Protein AF-A0A605RV58-F1 (afdb_monomer_lite)

Sequence (131 aa):
SVTDGVQVQVSRIPDGVAEYSVWGLKLPSLRQRLFRCVAVRENDDGTYAITAVQHVPEKESIVDNGASFDPQPGTIHGTVPPAIQHLTTEILAEEGQYQVLARWDTPRVVKGASFSLRLNVAAEDGSDRLV

Secondary structure (DSSP, 8-state):
-EETTTEE--SSPPTT--TT-------TT-----EEEEEEEE-TTS-EEEEEEEP-HHHHHHHHT----------TT--PPPPPEEEEEEEEEETTEEEEEEEEE-TTSSS-EEEEEEE-----SS-----

Radius of gyration: 36.52 Å; chains: 1; bounding box: 65×53×90 Å

InterPro domains:
  IPR053171 Viral Tip Attachment Protein [PTHR36251] (2-131)
  IPR055383 Tip attachment protein J, Fn3-1 domain [PF24421] (73-131)

pLDDT: mean 70.98, std 12.34, range [39.19, 94.81]

Organism: Salmonella enterica (NCBI:txid28901)

Structure (mmCIF, N/CA/C/O backbone):
data_AF-A0A605RV58-F1
#
_entry.id   AF-A0A605RV58-F1
#
loop_
_atom_site.group_PDB
_atom_site.id
_atom_site.type_symbol
_atom_site.label_atom_id
_atom_site.label_alt_id
_atom_site.label_comp_id
_atom_site.label_asym_id
_atom_site.label_entity_id
_atom_site.label_seq_id
_atom_site.pdbx_PDB_ins_code
_atom_site.Cartn_x
_atom_site.Cartn_y
_atom_site.Cartn_z
_atom_site.occupancy
_atom_site.B_iso_or_equiv
_atom_site.auth_seq_id
_atom_site.auth_comp_id
_atom_site.auth_asym_id
_atom_site.auth_atom_id
_atom_site.pdbx_PDB_model_num
ATOM 1 N N . SER A 1 1 ? -15.377 -14.069 34.214 1.00 63.16 1 SER A N 1
ATOM 2 C CA . SER A 1 1 ? -15.415 -14.934 33.016 1.00 63.16 1 SER A CA 1
ATOM 3 C C . SER A 1 1 ? -15.775 -14.091 31.805 1.00 63.16 1 SER A C 1
ATOM 5 O O . SER A 1 1 ? -16.380 -13.039 31.970 1.00 63.16 1 SER A O 1
ATOM 7 N N . VAL A 1 2 ? -15.364 -14.511 30.607 1.00 58.62 2 VAL A N 1
ATOM 8 C CA . VAL A 1 2 ? -15.819 -13.897 29.351 1.00 58.62 2 VAL A CA 1
ATOM 9 C C . VAL A 1 2 ? -16.962 -14.754 28.826 1.00 58.62 2 VAL A C 1
ATOM 11 O O . VAL A 1 2 ? -16.764 -15.950 28.624 1.00 58.62 2 VAL A O 1
ATOM 14 N N . THR A 1 3 ? -18.132 -14.155 28.638 1.00 56.44 3 THR A N 1
ATOM 15 C CA . THR A 1 3 ? -19.298 -14.807 28.038 1.00 56.44 3 THR A CA 1
ATOM 16 C C . THR A 1 3 ? -19.396 -14.311 26.597 1.00 56.44 3 THR A C 1
ATOM 18 O O . THR A 1 3 ? -19.391 -13.104 26.347 1.00 56.44 3 THR A O 1
ATOM 21 N N . ASP A 1 4 ? -19.364 -15.243 25.646 1.00 62.44 4 ASP A N 1
ATOM 22 C CA . ASP A 1 4 ? -19.568 -15.018 24.205 1.00 62.44 4 ASP A CA 1
ATOM 23 C C . ASP A 1 4 ? -18.631 -14.004 23.521 1.00 62.44 4 ASP A C 1
ATOM 25 O O . ASP A 1 4 ? -18.916 -13.499 22.440 1.00 62.44 4 ASP A O 1
ATOM 29 N N . GLY A 1 5 ? -17.480 -13.702 24.131 1.00 61.94 5 GLY A N 1
ATOM 30 C CA . GLY A 1 5 ? -16.461 -12.808 23.562 1.00 61.94 5 GLY A CA 1
ATOM 31 C C . GLY A 1 5 ? -16.818 -11.316 23.575 1.00 61.94 5 GLY A C 1
ATOM 32 O O . GLY A 1 5 ? -15.980 -10.503 23.195 1.00 61.94 5 GLY A O 1
ATOM 33 N N . VAL A 1 6 ? -18.019 -10.956 24.038 1.00 61.34 6 VAL A N 1
ATOM 34 C CA . VAL A 1 6 ? -18.539 -9.576 24.041 1.00 61.34 6 VAL A CA 1
ATOM 35 C C . VAL A 1 6 ? -18.751 -9.052 25.462 1.00 61.34 6 VAL A C 1
ATOM 37 O O . VAL A 1 6 ? -18.616 -7.854 25.701 1.00 61.34 6 VAL A O 1
ATOM 40 N N . GLN A 1 7 ? -19.017 -9.932 26.432 1.00 66.00 7 GLN A N 1
ATOM 41 C CA . GLN A 1 7 ? -19.330 -9.531 27.800 1.00 66.00 7 GLN A CA 1
ATOM 42 C C . GLN A 1 7 ? -18.324 -10.112 28.796 1.00 66.00 7 GLN A C 1
ATOM 44 O O . GLN A 1 7 ? -17.991 -11.298 28.760 1.00 66.00 7 GLN A O 1
ATOM 49 N N . VAL A 1 8 ? -17.833 -9.272 29.710 1.00 71.50 8 VAL A N 1
ATOM 50 C CA . VAL A 1 8 ? -16.903 -9.684 30.767 1.00 71.50 8 VAL A CA 1
ATOM 51 C C . VAL A 1 8 ? -17.601 -9.573 32.112 1.00 71.50 8 VAL A C 1
ATOM 53 O O . VAL A 1 8 ? -17.939 -8.483 32.563 1.00 71.50 8 VAL A O 1
ATOM 56 N N . GLN A 1 9 ? -17.790 -10.712 32.770 1.00 74.50 9 GLN A N 1
ATOM 57 C CA . GLN A 1 9 ? -18.314 -10.773 34.125 1.00 74.50 9 GLN A CA 1
ATOM 58 C C . GLN A 1 9 ? -17.155 -10.791 35.121 1.00 74.50 9 GLN A C 1
ATOM 60 O O . GLN A 1 9 ? -16.328 -11.711 35.129 1.00 74.50 9 GLN A O 1
ATOM 65 N N . VAL A 1 10 ? -17.093 -9.772 35.971 1.00 73.81 10 VAL A N 1
ATOM 66 C CA . VAL A 1 10 ? -16.104 -9.675 37.046 1.00 73.81 10 VAL A CA 1
ATOM 67 C C . VAL A 1 10 ? -16.676 -10.367 38.285 1.00 73.81 10 VAL A C 1
ATOM 69 O O . VAL A 1 10 ? -17.762 -10.021 38.737 1.00 73.81 10 VAL A O 1
ATOM 72 N N . SER A 1 11 ? -15.975 -11.367 38.824 1.00 78.75 11 SER A N 1
ATOM 73 C CA . SER A 1 11 ? -16.436 -12.115 40.007 1.00 78.75 11 SER A CA 1
ATOM 74 C C . SER A 1 11 ? -16.294 -11.325 41.311 1.00 78.75 11 SER A C 1
ATOM 76 O O . SER A 1 11 ? -17.041 -11.560 42.255 1.00 78.75 11 SER A O 1
ATOM 78 N N . ARG A 1 12 ? -15.335 -10.396 41.371 1.00 81.44 12 ARG A N 1
ATOM 79 C CA . ARG A 1 12 ? -15.113 -9.470 42.485 1.00 81.44 12 ARG A CA 1
ATOM 80 C C . ARG A 1 12 ? -14.400 -8.221 41.974 1.00 81.44 12 ARG A C 1
ATOM 82 O O . ARG A 1 12 ? -13.452 -8.343 41.202 1.00 81.44 12 ARG A O 1
ATOM 89 N N . ILE A 1 13 ? -14.832 -7.044 42.425 1.00 78.81 13 ILE A N 1
ATOM 90 C CA . ILE A 1 13 ? -14.163 -5.774 42.114 1.00 78.81 13 ILE A CA 1
ATOM 91 C C . ILE A 1 13 ? -12.740 -5.807 42.708 1.00 78.81 13 ILE A C 1
ATOM 93 O O . ILE A 1 13 ? -12.611 -6.079 43.905 1.00 78.81 13 ILE A O 1
ATOM 97 N N . PRO A 1 14 ? -11.684 -5.584 41.904 1.00 78.25 14 PRO A N 1
ATOM 98 C CA . PRO A 1 14 ? -10.314 -5.526 42.402 1.00 78.25 14 PRO A CA 1
ATOM 99 C C . PRO A 1 14 ? -10.112 -4.375 43.389 1.00 78.25 14 PRO A C 1
ATOM 101 O O . PRO A 1 14 ? -10.671 -3.289 43.217 1.00 78.25 14 PRO A O 1
ATOM 104 N N . ASP A 1 15 ? -9.273 -4.601 44.395 1.00 81.69 15 ASP A N 1
ATOM 105 C CA . ASP A 1 15 ? -8.929 -3.566 45.365 1.00 81.69 15 ASP A CA 1
ATOM 106 C C . ASP A 1 15 ? -8.221 -2.396 44.643 1.00 81.69 15 ASP A C 1
ATOM 108 O O . ASP A 1 15 ? -7.324 -2.608 43.824 1.00 81.69 15 ASP A O 1
ATOM 112 N N . GLY A 1 16 ? -8.642 -1.156 44.918 1.00 81.19 16 GLY A N 1
ATOM 113 C CA . GLY A 1 16 ? -8.088 0.058 44.296 1.00 81.19 16 GLY A CA 1
ATOM 114 C C . GLY A 1 16 ? -8.838 0.585 43.064 1.00 81.19 16 GLY A C 1
ATOM 115 O O . GLY A 1 16 ? -8.466 1.635 42.544 1.00 81.19 16 GLY A O 1
ATOM 116 N N . VAL A 1 17 ? -9.907 -0.083 42.613 1.00 82.75 17 VAL A N 1
ATOM 117 C CA . VAL A 1 17 ? -10.826 0.468 41.600 1.00 82.75 17 VAL A CA 1
ATOM 118 C C . VAL A 1 17 ? -11.789 1.450 42.271 1.00 82.75 17 VAL A C 1
ATOM 120 O O . VAL A 1 17 ? -12.536 1.074 43.171 1.00 82.75 17 VAL A O 1
ATOM 123 N N . ALA A 1 18 ? -11.776 2.705 41.826 1.00 82.06 18 ALA A N 1
ATOM 124 C CA . ALA A 1 18 ? -12.673 3.758 42.303 1.00 82.06 18 ALA A CA 1
ATOM 125 C C . ALA A 1 18 ? -13.774 4.065 41.276 1.00 82.06 18 ALA A C 1
ATOM 127 O O . ALA A 1 18 ? -13.639 3.756 40.088 1.00 82.06 18 ALA A O 1
ATOM 128 N N . GLU A 1 19 ? -14.862 4.694 41.716 1.00 80.44 19 GLU A N 1
ATOM 129 C CA . GLU A 1 19 ? -15.901 5.187 40.806 1.00 80.44 19 GLU A CA 1
ATOM 130 C C . GLU A 1 19 ? -15.281 6.167 39.792 1.00 80.44 19 GLU A C 1
ATOM 132 O O . GLU A 1 19 ? -14.429 6.980 40.152 1.00 80.44 19 GLU A O 1
ATOM 137 N N . TYR A 1 20 ? -15.650 6.044 38.513 1.00 82.00 20 TYR A N 1
ATOM 138 C CA . TYR A 1 20 ? -15.072 6.796 37.381 1.00 82.00 20 TYR A CA 1
ATOM 139 C C . TYR A 1 20 ? -13.571 6.580 37.115 1.00 82.00 20 TYR A C 1
ATOM 141 O O . TYR A 1 20 ? -12.986 7.273 36.282 1.00 82.00 20 TYR A O 1
ATOM 149 N N . SER A 1 21 ? -12.930 5.614 37.778 1.00 80.31 21 SER A N 1
ATOM 150 C CA . SER A 1 21 ? -11.539 5.265 37.475 1.00 80.31 21 SER A CA 1
ATOM 151 C C . SER A 1 21 ? -11.415 4.571 36.116 1.00 80.31 21 SER A C 1
ATOM 153 O O . SER A 1 21 ? -12.269 3.779 35.711 1.00 80.31 21 SER A O 1
ATOM 155 N N . VAL A 1 22 ? -10.324 4.862 35.406 1.00 81.06 22 VAL A N 1
ATOM 156 C CA . VAL A 1 22 ? -9.982 4.180 34.154 1.00 81.06 22 VAL A CA 1
ATOM 157 C C . VAL A 1 22 ? -9.278 2.871 34.490 1.00 81.06 22 VAL A C 1
ATOM 159 O O . VAL A 1 22 ? -8.280 2.858 35.208 1.00 81.06 22 VAL A O 1
ATOM 162 N N . TRP A 1 23 ? -9.770 1.770 33.936 1.00 78.81 23 TRP A N 1
ATOM 163 C CA . TRP A 1 23 ? -9.188 0.442 34.101 1.00 78.81 23 TRP A CA 1
ATOM 164 C C . TRP A 1 23 ? -9.018 -0.247 32.745 1.00 78.81 23 TRP A C 1
ATOM 166 O O . TRP A 1 23 ? -9.656 0.113 31.757 1.00 78.81 23 TRP A O 1
ATOM 176 N N . GLY A 1 24 ? -8.125 -1.238 32.691 1.00 76.62 24 GLY A N 1
ATOM 177 C CA . GLY A 1 24 ? -7.835 -2.008 31.483 1.00 76.62 24 GLY A CA 1
ATOM 178 C C . GLY A 1 24 ? -7.840 -3.507 31.760 1.00 76.62 24 GLY A C 1
ATOM 179 O O . GLY A 1 24 ? -7.307 -3.964 32.769 1.00 76.62 24 GLY A O 1
ATOM 180 N N . LEU A 1 25 ? -8.430 -4.282 30.851 1.00 74.00 25 LEU A N 1
ATOM 181 C CA . LEU A 1 25 ? -8.461 -5.741 30.920 1.00 74.00 25 LEU A CA 1
ATOM 182 C C . LEU A 1 25 ? -7.461 -6.329 29.919 1.00 74.00 25 LEU A C 1
ATOM 184 O O . LEU A 1 25 ? -7.550 -6.072 28.720 1.00 74.00 25 LEU A O 1
ATOM 188 N N . LYS A 1 26 ? -6.530 -7.161 30.396 1.00 70.19 26 LYS A N 1
ATOM 189 C CA . LYS A 1 26 ? -5.590 -7.896 29.542 1.00 70.19 26 LYS A CA 1
ATOM 190 C C . LYS A 1 26 ? -5.944 -9.378 29.547 1.00 70.19 26 LYS A C 1
ATOM 192 O O . LYS A 1 26 ? -5.749 -10.059 30.549 1.00 70.19 26 LYS A O 1
ATOM 197 N N . LEU A 1 27 ? -6.441 -9.884 28.422 1.00 74.44 27 LEU A N 1
ATOM 198 C CA . LEU A 1 27 ? -6.629 -11.322 28.230 1.00 74.44 27 LEU A CA 1
ATOM 199 C C . LEU A 1 27 ? -5.339 -11.930 27.652 1.00 74.44 27 LEU A C 1
ATOM 201 O O . LEU A 1 27 ? -4.751 -11.325 26.755 1.00 74.44 27 LEU A O 1
ATOM 205 N N . PRO A 1 28 ? -4.900 -13.124 28.096 1.00 69.25 28 PRO A N 1
ATOM 206 C CA . PRO A 1 28 ? -3.733 -13.801 27.518 1.00 69.25 28 PRO A CA 1
ATOM 207 C C . PRO A 1 28 ? -3.871 -14.073 26.012 1.00 69.25 28 PRO A C 1
ATOM 209 O O . PRO A 1 28 ? -2.880 -14.119 25.290 1.00 69.25 28 PRO A O 1
ATOM 212 N N . SER A 1 29 ? -5.106 -14.229 25.530 1.00 72.12 29 SER A N 1
ATOM 213 C CA . SER A 1 29 ? -5.440 -14.404 24.114 1.00 72.12 29 SER A CA 1
ATOM 214 C C . SER A 1 29 ? -5.483 -13.094 23.318 1.00 72.12 29 SER A C 1
ATOM 216 O O . SER A 1 29 ? -5.550 -13.134 22.088 1.00 72.12 29 SER A O 1
ATOM 218 N N . LEU A 1 30 ? -5.443 -11.934 23.985 1.00 71.12 30 LEU A N 1
ATOM 219 C CA . LEU A 1 30 ? -5.519 -10.634 23.330 1.00 71.12 30 LEU A CA 1
ATOM 220 C C . LEU A 1 30 ? -4.182 -10.335 22.647 1.00 71.12 30 LEU A C 1
ATOM 222 O O . LEU A 1 30 ? -3.202 -9.947 23.283 1.00 71.12 30 LEU A O 1
ATOM 226 N N . ARG A 1 31 ? -4.128 -10.520 21.328 1.00 69.25 31 ARG A N 1
ATOM 227 C CA . ARG A 1 31 ? -2.971 -10.101 20.535 1.00 69.25 31 ARG A CA 1
ATOM 228 C C . ARG A 1 31 ? -3.082 -8.613 20.238 1.00 69.25 31 ARG A C 1
ATOM 230 O O . ARG A 1 31 ? -4.020 -8.190 19.566 1.00 69.25 31 ARG A O 1
ATOM 237 N N . GLN A 1 32 ? -2.104 -7.838 20.696 1.00 68.00 32 GLN A N 1
ATOM 238 C CA . GLN A 1 32 ? -1.971 -6.444 20.294 1.00 68.00 32 GLN A CA 1
ATOM 239 C C . GLN A 1 32 ? -1.710 -6.394 18.784 1.00 68.00 32 GLN A C 1
ATOM 241 O O . GLN A 1 32 ? -0.791 -7.034 18.275 1.00 68.00 32 GLN A O 1
ATOM 246 N N . ARG A 1 33 ? -2.561 -5.670 18.061 1.00 72.12 33 ARG A N 1
ATOM 247 C CA . ARG A 1 33 ? -2.441 -5.429 16.623 1.00 72.12 33 ARG A CA 1
ATOM 248 C C . ARG A 1 33 ? -2.596 -3.935 16.386 1.00 72.12 33 ARG A C 1
ATOM 250 O O . ARG A 1 33 ? -3.359 -3.274 17.086 1.00 72.12 33 ARG A O 1
ATOM 257 N N . LEU A 1 34 ? -1.852 -3.411 15.421 1.00 81.81 34 LEU A N 1
ATOM 258 C CA . LEU A 1 34 ? -1.973 -2.019 15.007 1.00 81.81 34 LEU A CA 1
ATOM 259 C C . LEU A 1 34 ? -3.153 -1.897 14.040 1.00 81.81 34 LEU A C 1
ATOM 261 O O . LEU A 1 34 ? -3.295 -2.694 13.112 1.00 81.81 34 LEU A O 1
ATOM 265 N N . PHE A 1 35 ? -3.999 -0.901 14.264 1.00 84.81 35 PHE A N 1
ATOM 266 C CA . PHE A 1 35 ? -5.128 -0.580 13.401 1.00 84.81 35 PHE A CA 1
ATOM 267 C C . PHE A 1 35 ? -5.087 0.906 13.064 1.00 84.81 35 PHE A C 1
ATOM 269 O O . PHE A 1 35 ? -4.775 1.732 13.921 1.00 84.81 35 PHE A O 1
ATOM 276 N N . ARG A 1 36 ? -5.436 1.250 11.825 1.00 87.00 36 ARG A N 1
ATOM 277 C CA . ARG A 1 36 ? -5.705 2.632 11.429 1.00 87.00 36 ARG A CA 1
ATOM 278 C C . ARG A 1 36 ? -7.206 2.867 11.517 1.00 87.00 36 ARG A C 1
ATOM 280 O O . ARG A 1 36 ? -7.965 2.244 10.776 1.00 87.00 36 ARG A O 1
ATOM 287 N N . CYS A 1 37 ? -7.626 3.746 12.422 1.00 89.19 37 CYS A N 1
ATOM 288 C CA . CYS A 1 37 ? -9.022 4.166 12.514 1.00 89.19 37 CYS A CA 1
ATOM 289 C C . CYS A 1 37 ? -9.428 4.900 11.227 1.00 89.19 37 CYS A C 1
ATOM 291 O O . CYS A 1 37 ? -8.684 5.757 10.747 1.00 89.19 37 CYS A O 1
ATOM 293 N N . VAL A 1 38 ? -10.582 4.538 10.666 1.00 93.00 38 VAL A N 1
ATOM 294 C CA . VAL A 1 38 ? -11.140 5.162 9.455 1.00 93.00 38 VAL A CA 1
ATOM 295 C C . VAL A 1 38 ? -12.450 5.877 9.764 1.00 93.00 38 VAL A C 1
ATOM 297 O O . VAL A 1 38 ? -12.731 6.908 9.161 1.00 93.00 38 VAL A O 1
ATOM 300 N N . ALA A 1 39 ? -13.233 5.372 10.719 1.00 91.25 39 ALA A N 1
ATOM 301 C CA . ALA A 1 39 ? -14.457 6.026 11.159 1.00 91.25 39 ALA A CA 1
ATOM 302 C C . ALA A 1 39 ? -14.772 5.707 12.622 1.00 91.25 39 ALA A C 1
ATOM 304 O O . ALA A 1 39 ? -14.517 4.598 13.100 1.00 91.25 39 ALA A O 1
ATOM 305 N N . VAL A 1 40 ? -15.386 6.675 13.297 1.00 92.44 40 VAL A N 1
ATOM 306 C CA . VAL A 1 40 ? -15.979 6.518 14.626 1.00 92.44 40 VAL A CA 1
ATOM 307 C C . VAL A 1 40 ? -17.448 6.901 14.514 1.00 92.44 40 VAL A C 1
ATOM 309 O O . VAL A 1 40 ? -17.768 7.951 13.958 1.00 92.44 40 VAL A O 1
ATOM 312 N N . ARG A 1 41 ? -18.335 6.041 15.011 1.00 94.81 41 ARG A N 1
ATOM 313 C CA . ARG A 1 41 ? -19.777 6.278 15.070 1.00 94.81 41 ARG A CA 1
ATOM 314 C C . ARG A 1 41 ? -20.238 6.181 16.514 1.00 94.81 41 ARG A C 1
ATOM 316 O O . ARG A 1 41 ? -19.939 5.198 17.186 1.00 94.81 41 ARG A O 1
ATOM 323 N N . GLU A 1 42 ? -20.972 7.184 16.961 1.00 94.69 42 GLU A N 1
ATOM 324 C CA . GLU A 1 42 ? -21.675 7.156 18.239 1.00 94.69 42 GLU A CA 1
ATOM 325 C C . GLU A 1 42 ? -23.012 6.419 18.082 1.00 94.69 42 GLU A C 1
ATOM 327 O O . GLU A 1 42 ? -23.688 6.541 17.054 1.00 94.69 42 GLU A O 1
ATOM 332 N N . ASN A 1 43 ? -23.351 5.597 19.070 1.00 90.12 43 ASN A N 1
ATOM 333 C CA . ASN A 1 43 ? -24.602 4.854 19.145 1.00 90.12 43 ASN A CA 1
ATOM 334 C C . ASN A 1 43 ? -25.529 5.491 20.189 1.00 90.12 43 ASN A C 1
ATOM 336 O O . ASN A 1 43 ? -25.066 6.099 21.152 1.00 90.12 43 ASN A O 1
ATOM 340 N N . ASP A 1 44 ? -26.838 5.272 20.049 1.00 93.69 44 ASP A N 1
ATOM 341 C CA . ASP A 1 44 ? -27.853 5.825 20.962 1.00 93.69 44 ASP A CA 1
ATOM 342 C C . ASP A 1 44 ? -27.808 5.217 22.381 1.00 93.69 44 ASP A C 1
ATOM 344 O O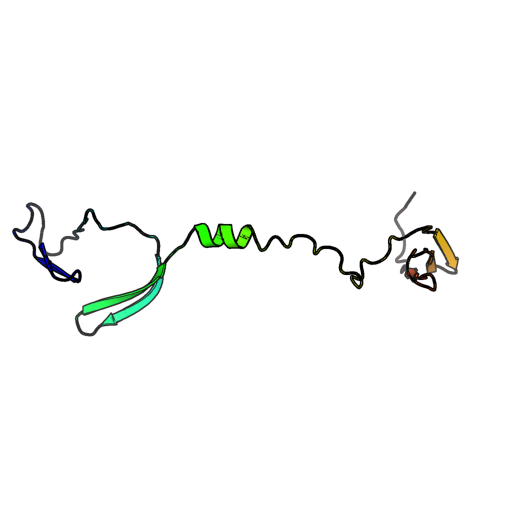 . ASP A 1 44 ? -28.481 5.694 23.291 1.00 93.69 44 ASP A O 1
ATOM 348 N N . ASP A 1 45 ? -27.015 4.163 22.587 1.00 91.06 45 ASP A N 1
ATOM 349 C CA . ASP A 1 45 ? -26.814 3.472 23.866 1.00 91.06 45 ASP A CA 1
ATOM 350 C C . ASP A 1 45 ? -25.562 3.950 24.631 1.00 91.06 45 ASP A C 1
ATOM 352 O O . ASP A 1 45 ? -25.166 3.337 25.623 1.00 91.06 45 ASP A O 1
ATOM 356 N N . GLY A 1 46 ? -24.926 5.037 24.177 1.00 83.75 46 GLY A N 1
ATOM 357 C CA . GLY A 1 46 ? -23.712 5.583 24.790 1.00 83.75 46 GLY A CA 1
ATOM 358 C C . GLY A 1 46 ? -22.444 4.781 24.481 1.00 83.75 46 GLY A C 1
ATOM 359 O O . GLY A 1 46 ? -21.411 4.988 25.121 1.00 83.75 46 GLY A O 1
ATOM 360 N N . THR A 1 47 ? -22.498 3.860 23.515 1.00 89.25 47 THR A N 1
ATOM 361 C CA . THR A 1 47 ? -21.321 3.142 23.017 1.00 89.25 47 THR A CA 1
ATOM 362 C C . THR A 1 47 ? -20.791 3.754 21.720 1.00 89.25 47 THR A C 1
ATOM 364 O O . THR A 1 47 ? -21.499 4.444 20.984 1.00 89.25 47 THR A O 1
ATOM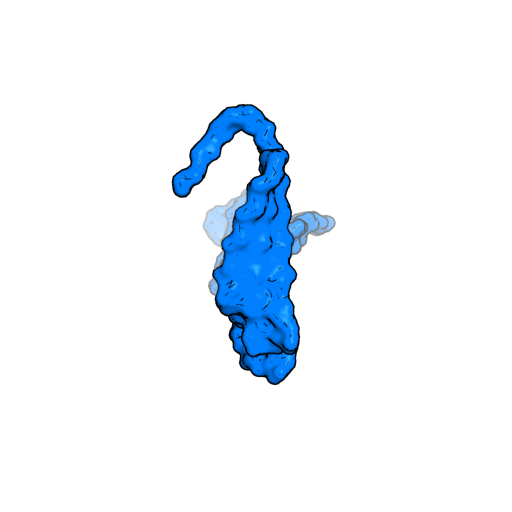 367 N N . TYR A 1 48 ? -19.524 3.477 21.410 1.00 87.31 48 TYR A N 1
ATOM 368 C CA . TYR A 1 48 ? -18.888 3.918 20.170 1.00 87.31 48 TYR A CA 1
ATOM 369 C C . TYR A 1 48 ? -18.499 2.716 19.316 1.00 87.31 48 TYR A C 1
ATOM 371 O O . TYR A 1 48 ? -17.810 1.802 19.771 1.00 87.31 48 TYR A O 1
ATOM 379 N N . ALA A 1 49 ? -18.900 2.740 18.048 1.00 91.25 49 ALA A N 1
ATOM 380 C CA . ALA A 1 49 ? -18.439 1.802 17.041 1.00 91.25 49 ALA A CA 1
ATOM 381 C C . ALA A 1 49 ? -17.231 2.392 16.302 1.00 91.25 49 ALA A C 1
ATOM 383 O O . ALA A 1 49 ? -17.305 3.474 15.716 1.00 91.25 49 ALA A O 1
ATOM 384 N N . ILE A 1 50 ? -16.117 1.661 16.301 1.00 90.88 50 ILE A N 1
ATOM 385 C CA . ILE A 1 50 ? -14.885 2.055 15.612 1.00 90.88 50 ILE A CA 1
ATOM 386 C C . ILE A 1 50 ? -14.699 1.143 14.40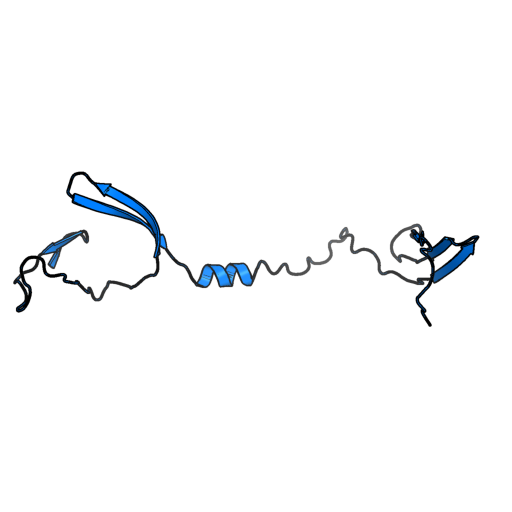0 1.00 90.88 50 ILE A C 1
ATOM 388 O O . ILE A 1 50 ? -14.563 -0.070 14.542 1.00 90.88 50 ILE A O 1
ATOM 392 N N . THR A 1 51 ? -14.658 1.730 13.203 1.00 91.12 51 THR A N 1
ATOM 393 C CA . THR A 1 51 ? -14.269 1.027 11.973 1.00 91.12 51 THR A CA 1
ATOM 394 C C . THR A 1 51 ? -12.797 1.298 11.705 1.00 91.12 51 THR A C 1
ATOM 396 O O . THR A 1 51 ? -12.388 2.452 11.542 1.00 91.12 51 THR A O 1
ATOM 399 N N . ALA A 1 52 ? -11.989 0.242 11.653 1.00 89.50 52 ALA A N 1
ATOM 400 C CA . ALA A 1 52 ? -10.551 0.369 11.478 1.00 89.50 52 ALA A CA 1
ATOM 401 C C . ALA A 1 52 ? -9.996 -0.678 10.509 1.00 89.50 52 ALA A C 1
ATOM 403 O O . ALA A 1 52 ? -10.453 -1.819 10.466 1.00 89.50 52 ALA A O 1
ATOM 404 N N . VAL A 1 53 ? -8.979 -0.284 9.746 1.00 88.56 53 VAL A N 1
ATOM 405 C CA . VAL A 1 53 ? -8.234 -1.182 8.858 1.00 88.56 53 VAL A CA 1
ATOM 406 C C . VAL A 1 53 ? -7.050 -1.747 9.629 1.00 88.56 53 VAL A C 1
ATOM 408 O O . VAL A 1 53 ? -6.310 -1.004 10.279 1.00 88.56 53 VAL A O 1
ATOM 411 N N . GLN A 1 54 ? -6.864 -3.064 9.566 1.00 84.94 54 GLN A N 1
ATOM 412 C CA . GLN A 1 54 ? -5.724 -3.717 10.197 1.00 84.94 54 GLN A CA 1
ATOM 413 C C . GLN A 1 54 ? -4.428 -3.332 9.477 1.00 84.94 54 GLN A C 1
ATOM 415 O O . GLN A 1 54 ? -4.318 -3.466 8.259 1.00 84.94 54 GLN A O 1
ATOM 420 N N . HIS A 1 55 ? -3.434 -2.885 10.241 1.00 80.25 55 HIS A N 1
ATOM 421 C CA . HIS A 1 55 ? -2.092 -2.672 9.723 1.00 80.25 55 HIS A CA 1
ATOM 422 C C . HIS A 1 55 ? -1.423 -4.024 9.444 1.00 80.25 55 HIS A C 1
ATOM 424 O O . HIS A 1 55 ? -1.359 -4.889 10.324 1.00 80.25 55 HIS A O 1
ATOM 430 N N . VAL A 1 56 ? -0.914 -4.189 8.224 1.00 77.38 56 VAL A N 1
ATOM 431 C CA . VAL A 1 56 ? -0.157 -5.366 7.787 1.00 77.38 56 VAL A CA 1
ATOM 432 C C . VAL A 1 56 ? 1.228 -4.872 7.356 1.00 77.38 56 VAL A C 1
ATOM 434 O O . VAL A 1 56 ? 1.364 -4.422 6.222 1.00 77.38 56 VA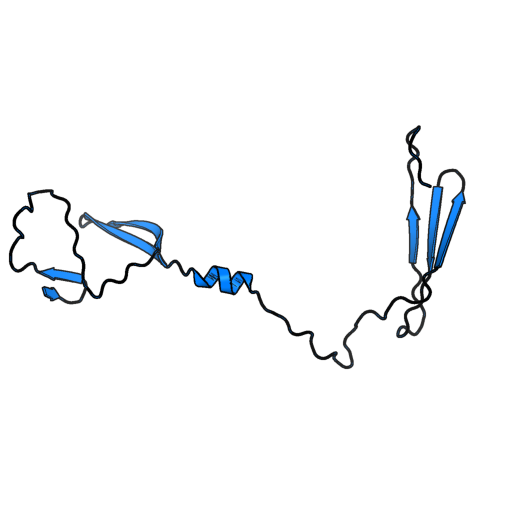L A O 1
ATOM 437 N N . PRO A 1 57 ? 2.242 -4.901 8.242 1.00 69.25 57 PRO A N 1
ATOM 438 C CA . PRO A 1 57 ? 3.576 -4.368 7.938 1.00 69.25 57 PRO A CA 1
ATOM 439 C C . PRO A 1 57 ? 4.242 -5.081 6.753 1.00 69.25 57 PRO A C 1
ATOM 441 O O . PRO A 1 57 ? 4.978 -4.469 5.991 1.00 69.25 57 PRO A O 1
ATOM 444 N N . GLU A 1 58 ? 3.930 -6.361 6.558 1.00 68.88 58 GLU A N 1
ATOM 445 C CA . GLU A 1 58 ? 4.412 -7.178 5.437 1.00 68.88 58 GLU A CA 1
ATOM 446 C C . GLU A 1 58 ? 3.821 -6.749 4.085 1.00 68.88 58 GLU A C 1
ATOM 448 O O . GLU A 1 58 ? 4.328 -7.130 3.038 1.00 68.88 58 GLU A O 1
ATOM 453 N N . LYS A 1 59 ? 2.740 -5.958 4.071 1.00 69.25 59 LYS A N 1
ATOM 454 C CA . LYS A 1 59 ? 2.116 -5.521 2.820 1.00 69.25 59 LYS A CA 1
ATOM 455 C C . LYS A 1 59 ? 3.010 -4.539 2.067 1.00 69.25 59 LYS A C 1
ATOM 457 O O . LYS A 1 59 ? 3.139 -4.684 0.859 1.00 69.25 59 LYS A O 1
ATOM 462 N N . GLU A 1 60 ? 3.633 -3.591 2.767 1.00 61.00 60 GLU A N 1
ATOM 463 C CA . GLU A 1 60 ? 4.585 -2.649 2.159 1.00 61.00 60 GLU A CA 1
ATOM 464 C C . GLU A 1 60 ? 5.797 -3.406 1.599 1.00 61.00 60 GLU A C 1
ATOM 466 O O . GLU A 1 60 ? 6.142 -3.215 0.443 1.00 61.00 60 GLU A O 1
ATOM 471 N N . SER A 1 61 ? 6.359 -4.378 2.334 1.00 63.34 61 SER A N 1
ATOM 472 C CA . SER A 1 61 ? 7.495 -5.166 1.829 1.00 63.34 61 SER A CA 1
ATOM 473 C C . SER A 1 61 ? 7.137 -6.071 0.645 1.00 63.34 61 SER A C 1
ATOM 475 O O . SER A 1 61 ? 7.965 -6.278 -0.238 1.00 63.34 61 SER A O 1
ATOM 477 N N . ILE A 1 62 ? 5.918 -6.615 0.581 1.00 62.78 62 ILE A N 1
ATOM 478 C CA . ILE A 1 62 ? 5.433 -7.365 -0.590 1.00 62.78 62 ILE A CA 1
ATOM 479 C C . ILE A 1 62 ? 5.246 -6.434 -1.799 1.00 62.78 62 IL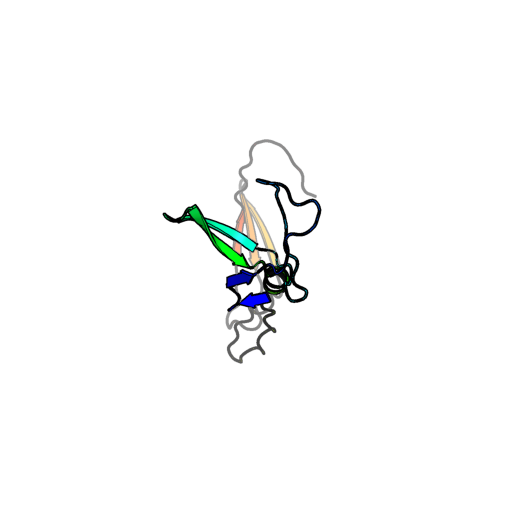E A C 1
ATOM 481 O O . ILE A 1 62 ? 5.559 -6.828 -2.919 1.00 62.78 62 ILE A O 1
ATOM 485 N N . VAL A 1 63 ? 4.752 -5.211 -1.584 1.00 60.38 63 VAL A N 1
ATOM 486 C CA . VAL A 1 63 ? 4.591 -4.200 -2.642 1.00 60.38 63 VAL A CA 1
ATOM 487 C C . VAL A 1 63 ? 5.953 -3.710 -3.146 1.00 60.38 63 VAL A C 1
ATOM 489 O O . VAL A 1 63 ? 6.148 -3.648 -4.358 1.00 60.38 63 VAL A O 1
ATOM 492 N N . ASP A 1 64 ? 6.903 -3.450 -2.244 1.00 60.00 64 ASP A N 1
ATOM 493 C CA . ASP A 1 64 ? 8.264 -2.991 -2.557 1.00 60.00 64 ASP A CA 1
ATOM 494 C C . ASP A 1 64 ? 9.083 -4.039 -3.311 1.00 60.00 64 ASP A C 1
ATOM 496 O O . ASP A 1 64 ? 9.846 -3.706 -4.216 1.00 60.00 64 ASP A O 1
ATOM 500 N N . ASN A 1 65 ? 8.908 -5.320 -2.975 1.00 65.19 65 ASN A N 1
ATOM 501 C CA . ASN A 1 65 ? 9.546 -6.405 -3.720 1.00 65.19 65 ASN A CA 1
ATOM 502 C C . ASN A 1 65 ? 8.985 -6.551 -5.143 1.00 65.19 65 ASN A C 1
ATOM 504 O O . ASN A 1 65 ? 9.636 -7.172 -5.982 1.00 65.19 65 ASN A O 1
ATOM 508 N N . GLY A 1 66 ? 7.822 -5.949 -5.427 1.00 61.22 66 GLY A N 1
ATOM 509 C CA . GLY A 1 66 ? 7.222 -5.898 -6.752 1.00 61.22 66 GLY A CA 1
ATOM 510 C C . GLY A 1 66 ? 6.975 -7.275 -7.377 1.00 61.22 66 GLY A C 1
ATOM 511 O O . GLY A 1 66 ? 7.249 -8.335 -6.814 1.00 61.22 66 GLY A O 1
ATOM 512 N N . ALA A 1 67 ? 6.434 -7.276 -8.591 1.00 64.62 67 ALA A N 1
ATOM 513 C CA . ALA A 1 67 ? 6.486 -8.461 -9.434 1.00 64.62 67 ALA A CA 1
ATOM 514 C C . ALA A 1 67 ? 7.861 -8.492 -10.116 1.00 64.62 67 ALA A C 1
ATOM 516 O O . ALA A 1 67 ? 8.139 -7.666 -10.987 1.00 64.62 67 ALA A O 1
ATOM 517 N N . SER A 1 68 ? 8.724 -9.435 -9.732 1.00 64.94 68 SER A N 1
ATOM 518 C CA . SER A 1 68 ? 9.891 -9.781 -10.545 1.00 64.94 68 SER A CA 1
ATOM 519 C C . SER A 1 68 ? 9.388 -10.524 -11.777 1.00 64.94 68 SER A C 1
ATOM 521 O O . SER A 1 68 ? 9.035 -11.700 -11.705 1.00 64.94 68 SER A O 1
ATOM 523 N N . PHE A 1 69 ? 9.299 -9.823 -12.903 1.00 64.56 69 PHE A N 1
ATOM 524 C CA . PHE A 1 69 ? 9.057 -10.467 -14.183 1.00 64.56 69 PHE A CA 1
ATOM 525 C C . PHE A 1 69 ? 10.366 -11.110 -14.616 1.00 64.56 69 PHE A C 1
ATOM 527 O O . PHE A 1 69 ? 11.290 -10.411 -15.037 1.00 64.56 69 PHE A O 1
ATOM 534 N N . ASP A 1 70 ? 10.452 -12.435 -14.499 1.00 70.75 70 ASP A N 1
ATOM 535 C CA . ASP A 1 70 ? 11.508 -13.170 -15.184 1.00 70.75 70 ASP A CA 1
ATOM 536 C C . ASP A 1 70 ? 11.502 -12.732 -16.655 1.00 70.75 70 ASP A C 1
ATOM 538 O O . ASP A 1 70 ? 10.420 -12.645 -17.255 1.00 70.75 70 ASP A O 1
ATOM 542 N N . PRO A 1 71 ? 12.666 -12.413 -17.251 1.00 64.12 71 PRO A N 1
ATOM 543 C CA . PRO A 1 71 ? 12.717 -12.086 -18.662 1.00 64.12 71 PRO A CA 1
ATOM 544 C C . PRO A 1 71 ? 12.072 -13.241 -19.424 1.00 64.12 71 PRO A C 1
ATOM 546 O O . PRO A 1 71 ? 12.539 -14.380 -19.360 1.00 64.12 71 PRO A O 1
ATOM 549 N N . GLN A 1 72 ? 10.952 -12.943 -20.090 1.00 61.62 72 GLN A N 1
ATOM 550 C CA . GLN A 1 72 ? 10.189 -13.924 -20.848 1.00 61.62 72 GLN A CA 1
ATOM 551 C C . GLN A 1 72 ? 11.177 -14.679 -21.751 1.00 61.62 72 GLN A C 1
ATOM 553 O O . GLN A 1 72 ? 11.957 -14.014 -22.446 1.00 61.62 72 GLN A O 1
ATOM 558 N N . PRO A 1 73 ? 11.179 -16.027 -21.774 1.00 60.62 73 PRO A N 1
ATOM 559 C CA . PRO A 1 73 ? 11.963 -16.766 -22.752 1.00 60.62 73 PRO A CA 1
ATOM 560 C C . PRO A 1 73 ? 11.620 -16.183 -24.114 1.00 60.62 73 PRO A C 1
ATOM 562 O O . PRO A 1 73 ? 10.437 -16.144 -24.462 1.00 60.62 73 PRO A O 1
ATOM 565 N N . GLY A 1 74 ? 12.622 -15.627 -24.804 1.00 57.72 74 GLY A N 1
ATOM 566 C CA . GLY A 1 74 ? 12.407 -14.852 -26.020 1.00 57.72 74 GLY A CA 1
ATOM 567 C C . GLY A 1 74 ? 11.465 -15.616 -26.935 1.00 57.72 74 GLY A C 1
ATOM 568 O O . GLY A 1 74 ? 11.801 -16.702 -27.409 1.00 57.72 74 GLY A O 1
ATOM 569 N N . THR A 1 75 ? 10.248 -15.105 -27.115 1.00 59.03 75 THR A N 1
ATOM 570 C CA . THR A 1 75 ? 9.301 -15.760 -28.007 1.00 59.03 75 THR A CA 1
ATOM 571 C C . THR A 1 75 ? 9.894 -15.682 -29.410 1.00 59.03 75 THR A C 1
ATOM 573 O O . THR A 1 75 ? 10.600 -14.731 -29.751 1.00 59.03 75 THR A O 1
ATOM 576 N N . ILE A 1 76 ? 9.621 -16.671 -30.256 1.00 56.44 76 ILE A N 1
ATOM 577 C CA . ILE A 1 76 ? 10.074 -16.681 -31.660 1.00 56.44 76 ILE A CA 1
ATOM 578 C C . ILE A 1 76 ? 9.621 -15.436 -32.461 1.00 56.44 76 ILE A C 1
ATOM 580 O O . ILE A 1 76 ? 10.129 -15.183 -33.550 1.00 56.44 76 ILE A O 1
ATOM 584 N N . HIS A 1 77 ? 8.697 -14.645 -31.902 1.00 55.69 77 HIS A N 1
ATOM 585 C CA . HIS A 1 77 ? 8.187 -13.375 -32.425 1.00 55.69 77 HIS A CA 1
ATOM 586 C C . HIS A 1 77 ? 8.435 -12.182 -31.480 1.00 55.69 77 HIS A C 1
ATOM 588 O O . HIS A 1 77 ? 7.823 -11.129 -31.638 1.00 55.69 77 HIS A O 1
ATOM 594 N N . GLY A 1 78 ? 9.305 -12.336 -30.481 1.00 54.31 78 GLY A N 1
ATOM 595 C CA . GLY A 1 78 ? 9.646 -11.298 -29.519 1.00 54.31 78 GLY A CA 1
ATOM 596 C C . GLY A 1 78 ? 10.543 -10.257 -30.170 1.00 54.31 78 GLY A C 1
ATOM 597 O O . GLY A 1 78 ? 11.703 -10.528 -30.483 1.00 54.31 78 GLY A O 1
ATOM 598 N N . THR A 1 79 ? 10.006 -9.059 -30.378 1.00 57.53 79 THR A N 1
ATOM 599 C CA . THR A 1 79 ? 10.733 -7.925 -30.949 1.00 57.53 79 THR A CA 1
ATOM 600 C C . THR A 1 79 ? 11.690 -7.347 -29.909 1.00 57.53 79 THR A C 1
ATOM 602 O O . THR A 1 79 ? 11.462 -6.271 -29.368 1.00 57.53 79 THR A O 1
ATOM 605 N N . VAL A 1 80 ? 12.776 -8.061 -29.607 1.00 58.84 80 VAL A N 1
ATOM 606 C CA . VAL A 1 80 ? 13.961 -7.413 -29.037 1.00 58.84 80 VAL A CA 1
ATOM 607 C C . VAL A 1 80 ? 14.479 -6.478 -30.128 1.00 58.84 80 VAL A C 1
ATOM 609 O O . VAL A 1 80 ? 14.820 -6.980 -31.208 1.00 58.84 80 VAL A O 1
ATOM 612 N N . PRO A 1 81 ? 14.506 -5.147 -29.910 1.00 59.31 81 PRO A N 1
ATOM 613 C CA . PRO A 1 81 ? 15.071 -4.234 -30.887 1.00 59.31 81 PRO A CA 1
ATOM 614 C C . PRO A 1 81 ? 16.495 -4.705 -31.205 1.00 59.31 81 PRO A C 1
ATOM 616 O O . PRO A 1 81 ? 17.293 -4.885 -30.280 1.00 59.31 81 PRO A O 1
ATOM 619 N N . PRO A 1 82 ? 16.808 -5.012 -32.473 1.00 64.31 82 PRO A N 1
ATOM 620 C CA . PRO A 1 82 ? 18.126 -5.511 -32.839 1.00 64.31 82 PRO A CA 1
ATOM 621 C C . PRO A 1 82 ? 19.210 -4.526 -32.397 1.00 64.31 82 PRO A C 1
ATOM 623 O O . PRO A 1 82 ? 19.025 -3.313 -32.481 1.00 64.31 82 PRO A O 1
ATOM 626 N N . ALA A 1 83 ? 20.339 -5.064 -31.931 1.00 71.75 83 ALA A N 1
ATOM 627 C CA . ALA A 1 83 ? 21.459 -4.263 -31.454 1.00 71.75 83 A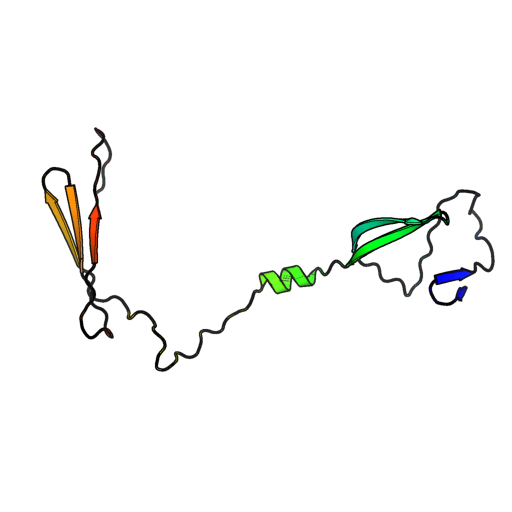LA A CA 1
ATOM 628 C C . ALA A 1 83 ? 21.916 -3.254 -32.520 1.00 71.75 83 ALA A C 1
ATOM 630 O O . ALA A 1 83 ? 22.047 -3.603 -33.691 1.00 71.75 83 ALA A O 1
ATOM 631 N N . ILE A 1 84 ? 22.177 -2.017 -32.104 1.00 76.12 84 ILE A N 1
ATOM 632 C CA . ILE A 1 84 ? 22.739 -0.977 -32.969 1.00 76.12 84 ILE A CA 1
ATOM 633 C C . ILE A 1 84 ? 24.177 -1.368 -33.331 1.00 76.12 84 ILE A C 1
ATOM 635 O O . ILE A 1 84 ? 24.977 -1.676 -32.447 1.00 76.12 84 ILE A O 1
ATOM 639 N N . GLN A 1 85 ? 24.505 -1.354 -34.621 1.00 75.50 85 GLN A N 1
ATOM 640 C CA . GLN A 1 85 ? 25.852 -1.596 -35.142 1.00 75.50 85 GLN A CA 1
ATOM 641 C C . GLN A 1 85 ? 26.283 -0.449 -36.060 1.00 75.50 85 GLN A C 1
ATOM 643 O O . GLN A 1 85 ? 25.439 0.243 -36.617 1.00 75.50 85 GLN A O 1
ATOM 648 N N . HIS A 1 86 ? 27.593 -0.240 -36.207 1.00 80.12 86 HIS A N 1
ATOM 649 C CA . HIS A 1 86 ? 28.174 0.751 -37.129 1.00 80.12 86 HIS A CA 1
ATOM 650 C C . HIS A 1 86 ? 27.571 2.161 -37.008 1.00 80.12 86 HIS A C 1
ATOM 652 O O . HIS A 1 86 ? 27.262 2.800 -38.011 1.00 80.12 86 HIS A O 1
ATOM 658 N N . LEU A 1 87 ? 27.390 2.651 -35.776 1.00 81.69 87 LEU A N 1
ATOM 659 C CA . LEU A 1 87 ? 26.936 4.022 -35.563 1.00 81.69 87 LEU A CA 1
ATOM 660 C C . LEU A 1 87 ? 27.987 5.006 -36.094 1.00 81.69 87 LEU A C 1
ATOM 662 O O . LEU A 1 87 ? 29.103 5.069 -35.580 1.00 81.69 87 LEU A O 1
ATOM 666 N N . THR A 1 88 ? 27.606 5.796 -37.090 1.00 81.88 88 THR A N 1
ATOM 667 C CA . THR A 1 88 ? 28.406 6.893 -37.642 1.00 81.88 88 THR A CA 1
ATOM 668 C C . THR A 1 88 ? 27.650 8.203 -37.510 1.00 81.88 88 THR A C 1
ATOM 670 O O . THR A 1 88 ? 26.439 8.239 -37.739 1.00 81.88 88 THR A O 1
ATOM 673 N N . THR A 1 89 ? 28.364 9.281 -37.196 1.00 80.81 89 THR A N 1
ATOM 674 C CA . THR A 1 89 ? 27.804 10.630 -37.080 1.00 80.81 89 THR A CA 1
ATOM 675 C C . THR A 1 89 ? 28.550 11.606 -37.980 1.00 80.81 89 THR A C 1
ATOM 677 O O . THR A 1 89 ? 29.775 11.685 -37.913 1.00 80.81 89 THR A O 1
ATOM 680 N N . GLU A 1 90 ? 27.816 12.381 -38.768 1.00 81.50 90 GLU A N 1
ATOM 681 C CA . GLU A 1 90 ? 28.339 13.473 -39.592 1.00 81.50 90 GLU A CA 1
ATOM 682 C C . GLU A 1 90 ? 27.764 14.800 -39.075 1.00 81.50 90 GLU A C 1
ATOM 684 O O . GLU A 1 90 ? 26.556 14.898 -38.846 1.00 81.50 90 GLU A O 1
ATOM 689 N N . ILE A 1 91 ? 28.616 15.810 -38.870 1.00 79.25 91 ILE A N 1
ATOM 690 C CA . ILE A 1 91 ? 28.204 17.159 -38.453 1.00 79.25 91 ILE A CA 1
ATOM 691 C C . ILE A 1 91 ? 28.314 18.083 -39.665 1.00 79.25 91 ILE A C 1
ATOM 693 O O . ILE A 1 91 ? 29.391 18.231 -40.238 1.00 79.25 91 ILE A O 1
ATOM 697 N N . LEU A 1 92 ? 27.203 18.713 -40.035 1.00 79.56 92 LEU A N 1
ATOM 698 C CA . LEU A 1 92 ? 27.121 19.739 -41.069 1.00 79.56 92 LEU A CA 1
ATOM 699 C C . LEU A 1 92 ? 26.830 21.072 -40.379 1.00 79.56 92 LEU A C 1
ATOM 701 O O . LEU A 1 92 ? 25.829 21.197 -39.674 1.00 79.56 92 LEU A O 1
ATOM 705 N N . ALA A 1 93 ? 27.715 22.050 -40.547 1.00 75.44 93 ALA A N 1
ATOM 706 C CA . ALA A 1 93 ? 27.534 23.397 -40.020 1.00 75.44 93 ALA A CA 1
ATOM 707 C C . ALA A 1 93 ? 27.315 24.361 -41.191 1.00 75.44 93 ALA A C 1
ATOM 709 O O . ALA A 1 93 ? 28.235 24.595 -41.972 1.00 75.44 93 ALA A O 1
ATOM 710 N N . GLU A 1 94 ? 26.109 24.916 -41.305 1.00 69.94 94 GLU A N 1
ATOM 711 C CA . GLU A 1 94 ? 25.765 25.949 -42.290 1.00 69.94 94 GLU A CA 1
ATOM 712 C C . GLU A 1 94 ? 25.064 27.112 -41.576 1.00 69.94 94 GLU A C 1
ATOM 714 O O . GLU A 1 94 ? 24.108 26.904 -40.833 1.00 69.94 94 GLU A O 1
ATOM 719 N N . GLU A 1 95 ? 25.576 28.335 -41.765 1.00 67.25 95 GLU A N 1
ATOM 720 C CA . GLU A 1 95 ? 24.957 29.605 -41.334 1.00 67.25 95 GLU A CA 1
ATOM 721 C C . GLU A 1 95 ? 24.369 29.609 -39.901 1.00 67.25 95 GLU A C 1
ATOM 723 O O . GLU A 1 95 ? 23.247 30.048 -39.661 1.00 67.25 95 GLU A O 1
ATOM 728 N N . GLY A 1 96 ? 25.133 29.115 -38.918 1.00 68.56 96 GLY A N 1
ATOM 729 C CA . GLY A 1 96 ? 24.728 29.116 -37.503 1.00 68.56 96 GLY A CA 1
ATOM 730 C C . GLY A 1 96 ? 23.791 27.971 -37.098 1.00 68.56 96 GLY A C 1
ATOM 731 O O . GLY A 1 96 ? 23.377 27.900 -35.943 1.00 68.56 96 GLY A O 1
ATOM 732 N N . GLN A 1 97 ? 23.486 27.048 -38.012 1.00 68.88 97 GLN A N 1
ATOM 733 C CA . GLN A 1 97 ? 22.761 25.813 -37.728 1.00 68.88 97 GLN A CA 1
ATOM 734 C C . GLN A 1 97 ? 23.710 24.613 -37.774 1.00 68.88 97 GLN A C 1
ATOM 736 O O . GLN A 1 97 ? 24.490 24.452 -38.713 1.00 68.88 97 GLN A O 1
ATOM 741 N N . TYR A 1 98 ? 23.616 23.750 -36.760 1.00 74.12 98 TYR A N 1
ATOM 742 C CA . TYR A 1 98 ? 24.339 22.482 -36.709 1.00 74.12 98 TYR A CA 1
ATOM 743 C C . TYR A 1 98 ? 23.370 21.335 -36.995 1.00 74.12 98 TYR A C 1
ATOM 745 O O . TYR A 1 98 ? 22.457 21.042 -36.221 1.00 74.12 98 TYR A O 1
ATOM 753 N N . GLN A 1 99 ? 23.567 20.647 -38.110 1.00 74.25 99 GLN A N 1
ATOM 754 C CA . GLN A 1 99 ? 22.846 19.422 -38.420 1.00 74.25 99 GLN A CA 1
ATOM 755 C C . GLN A 1 99 ? 23.729 18.215 -38.103 1.00 74.25 99 GLN A C 1
ATOM 757 O O . GLN A 1 99 ? 24.879 18.154 -38.526 1.00 74.25 99 GLN A O 1
ATOM 762 N N . VAL A 1 100 ? 23.183 17.239 -37.372 1.00 78.50 100 VAL A N 1
ATOM 763 C CA . VAL A 1 100 ? 23.882 15.993 -37.044 1.00 78.50 100 VAL A CA 1
ATOM 764 C C . VAL A 1 100 ? 23.155 14.825 -37.703 1.00 78.50 100 VAL A C 1
ATOM 766 O O . VAL A 1 100 ? 22.016 14.489 -37.377 1.00 78.50 100 VAL A O 1
ATOM 769 N N . LEU A 1 101 ? 23.812 14.173 -38.655 1.00 79.00 101 LEU A N 1
ATOM 770 C CA . LEU A 1 101 ? 23.279 12.976 -39.289 1.00 79.00 101 LEU A CA 1
ATOM 771 C C . LEU A 1 101 ? 23.861 11.736 -38.612 1.00 79.00 101 LEU A C 1
ATOM 773 O O . LEU A 1 101 ? 25.064 11.507 -38.691 1.00 79.00 101 LEU A O 1
ATOM 777 N N . ALA A 1 102 ? 23.011 10.927 -37.975 1.00 79.81 102 ALA A N 1
ATOM 778 C CA . ALA A 1 102 ? 23.401 9.654 -37.379 1.00 79.81 102 ALA A CA 1
ATOM 779 C C . ALA A 1 102 ? 22.906 8.483 -38.246 1.00 79.81 102 ALA A C 1
ATOM 781 O O . ALA A 1 102 ? 21.730 8.384 -38.594 1.00 79.81 102 ALA A O 1
ATOM 782 N N . ARG A 1 103 ? 23.797 7.563 -38.602 1.00 80.19 103 ARG A N 1
ATOM 783 C CA . ARG A 1 103 ? 23.452 6.343 -39.348 1.00 80.19 103 ARG A CA 1
ATOM 784 C C . ARG A 1 103 ? 23.909 5.127 -38.567 1.00 80.19 103 ARG A C 1
ATOM 786 O O . ARG A 1 103 ? 24.988 5.165 -37.988 1.00 80.19 103 ARG A O 1
ATOM 793 N N . TRP A 1 104 ? 23.100 4.074 -38.549 1.00 76.06 104 TRP A N 1
ATOM 794 C CA . TRP A 1 104 ? 23.478 2.795 -37.961 1.00 76.06 104 TRP A CA 1
ATOM 795 C C . TRP A 1 104 ? 22.763 1.625 -38.631 1.00 76.06 104 TRP A C 1
ATOM 797 O O . TRP A 1 104 ? 21.717 1.774 -39.266 1.00 76.06 104 TRP A O 1
ATOM 807 N N . ASP A 1 105 ? 23.310 0.438 -38.415 1.00 75.06 105 ASP A N 1
ATOM 808 C CA . ASP A 1 105 ? 22.758 -0.824 -38.874 1.00 75.06 105 ASP A CA 1
ATOM 809 C C . ASP A 1 105 ? 22.010 -1.544 -37.756 1.00 75.06 105 ASP A C 1
ATOM 811 O O . ASP A 1 105 ? 22.351 -1.463 -36.573 1.00 75.06 105 ASP A O 1
ATOM 815 N N . THR A 1 106 ? 20.981 -2.294 -38.147 1.00 69.50 106 THR A N 1
ATOM 816 C CA . THR A 1 106 ? 20.218 -3.164 -37.250 1.00 69.50 106 THR A CA 1
ATOM 817 C C . THR A 1 106 ? 20.164 -4.582 -37.832 1.00 69.50 106 THR A C 1
ATOM 819 O O . THR A 1 106 ? 19.452 -4.814 -38.811 1.00 69.50 106 THR A O 1
ATOM 822 N N . PRO A 1 107 ? 20.868 -5.573 -37.251 1.00 62.25 107 PRO A N 1
ATOM 823 C CA . PRO A 1 107 ? 21.118 -6.886 -37.862 1.00 62.25 107 PRO A CA 1
ATOM 824 C C . PRO A 1 107 ? 19.895 -7.822 -37.975 1.00 62.25 107 PRO A C 1
ATOM 826 O O . PRO A 1 107 ? 20.056 -9.025 -38.161 1.00 62.25 107 PRO A O 1
ATOM 829 N N . ARG A 1 108 ? 18.658 -7.316 -37.873 1.00 63.00 108 ARG A N 1
ATOM 830 C CA . ARG A 1 108 ? 17.421 -8.097 -38.093 1.00 63.00 108 ARG A CA 1
ATOM 831 C C . ARG A 1 108 ? 16.325 -7.362 -38.872 1.00 63.00 108 ARG A C 1
ATOM 833 O O . ARG A 1 108 ? 15.254 -7.930 -39.062 1.00 63.00 108 ARG A O 1
ATOM 840 N N . VAL A 1 109 ? 16.563 -6.132 -39.337 1.00 59.66 109 VAL A N 1
ATOM 841 C CA . VAL A 1 109 ? 15.607 -5.406 -40.188 1.00 59.66 109 VAL A CA 1
ATOM 842 C C . VAL A 1 109 ? 16.093 -5.500 -41.631 1.00 59.66 109 VAL A C 1
ATOM 844 O O . VAL A 1 109 ? 17.241 -5.193 -41.926 1.00 59.66 109 VAL A O 1
ATOM 847 N N . VAL A 1 110 ? 15.217 -5.932 -42.541 1.00 53.72 110 VAL A N 1
ATOM 848 C CA . VAL A 1 110 ? 15.526 -6.193 -43.966 1.00 53.72 110 VAL A CA 1
ATOM 849 C C . VAL A 1 110 ? 16.030 -4.937 -44.707 1.00 53.72 110 VAL A C 1
ATOM 851 O O . VAL A 1 110 ? 16.543 -5.027 -45.819 1.00 53.72 110 VAL A O 1
ATOM 854 N N . LYS A 1 111 ? 15.919 -3.755 -44.091 1.00 58.69 111 LYS A N 1
ATOM 855 C CA . LYS A 1 111 ? 16.499 -2.486 -44.538 1.00 58.69 111 LYS A CA 1
ATOM 856 C C . LYS A 1 111 ? 16.940 -1.723 -43.285 1.00 58.69 111 LYS A C 1
ATOM 858 O O . LYS A 1 111 ? 16.125 -1.566 -42.381 1.00 58.69 111 LYS A O 1
ATOM 863 N N . GLY A 1 112 ? 18.209 -1.315 -43.204 1.00 58.34 112 GLY A N 1
ATOM 864 C CA . GLY A 1 112 ? 18.762 -0.583 -42.056 1.00 58.34 112 GLY A CA 1
ATOM 865 C C . GLY A 1 112 ? 17.934 0.652 -41.671 1.00 58.34 112 GLY A C 1
ATOM 866 O O . GLY A 1 112 ? 17.146 1.161 -42.469 1.00 58.34 112 GLY A O 1
ATOM 867 N N . ALA A 1 113 ? 18.093 1.126 -40.436 1.00 62.91 113 ALA A N 1
ATOM 868 C CA . ALA A 1 113 ? 17.319 2.242 -39.906 1.00 62.91 113 ALA A CA 1
ATOM 869 C C . ALA A 1 113 ? 18.199 3.500 -39.841 1.00 62.91 113 ALA A C 1
ATOM 871 O O . ALA A 1 113 ? 19.236 3.501 -39.189 1.00 62.91 113 ALA A O 1
ATOM 872 N N . SER A 1 114 ? 17.792 4.575 -40.521 1.00 62.41 114 SER A N 1
ATOM 873 C CA . SER A 1 114 ? 18.516 5.854 -40.530 1.00 62.41 114 SER A CA 1
ATOM 874 C C . SER A 1 114 ? 17.725 6.904 -39.758 1.00 62.41 114 SER A C 1
ATOM 876 O O . SER A 1 114 ? 16.531 7.064 -40.006 1.00 62.41 114 SER A O 1
ATOM 878 N N . PHE A 1 115 ? 18.382 7.655 -38.871 1.00 61.22 115 PHE A N 1
ATOM 879 C CA . PHE A 1 115 ? 17.737 8.700 -38.072 1.00 61.22 115 PHE A CA 1
ATOM 880 C C . PHE A 1 115 ? 18.497 10.023 -38.228 1.00 61.22 115 PHE A C 1
ATOM 882 O O . PHE A 1 115 ? 19.707 10.087 -38.057 1.00 61.22 115 PHE A O 1
ATOM 889 N N . SER A 1 116 ? 17.796 11.108 -38.556 1.00 62.53 116 SER A N 1
ATOM 890 C CA . SER A 1 116 ? 18.411 12.438 -38.679 1.00 62.53 116 SER A CA 1
ATOM 891 C C . SER A 1 116 ? 18.084 13.279 -37.448 1.00 62.53 116 SER A C 1
ATOM 893 O O . SER A 1 116 ? 16.913 13.388 -37.084 1.00 62.53 116 SER A O 1
ATOM 895 N N . LEU A 1 117 ? 19.103 13.870 -36.812 1.00 62.59 117 LEU A N 1
ATOM 896 C CA . LEU A 1 117 ? 18.942 14.775 -35.677 1.00 62.59 117 LEU A CA 1
ATOM 897 C C . LEU A 1 117 ? 19.308 16.204 -36.103 1.00 62.59 117 LEU A C 1
ATOM 899 O O . LEU A 1 117 ? 20.461 16.525 -36.383 1.00 62.59 117 LEU A O 1
ATOM 903 N N . ARG A 1 118 ? 18.323 17.101 -36.137 1.00 64.44 118 ARG A N 1
ATOM 904 C CA . ARG A 1 118 ? 18.564 18.527 -36.389 1.00 64.44 118 ARG A CA 1
ATOM 905 C C . ARG A 1 118 ? 18.672 19.261 -35.057 1.00 64.44 118 ARG A C 1
ATOM 907 O O . ARG A 1 118 ? 17.694 19.294 -34.313 1.00 64.44 118 ARG A O 1
ATOM 914 N N . LEU A 1 119 ? 19.829 19.858 -34.772 1.00 60.47 119 LEU A N 1
ATOM 915 C CA . LEU A 1 119 ? 20.024 20.694 -33.592 1.00 60.47 119 LEU A CA 1
ATOM 916 C C . LEU A 1 119 ? 19.931 22.171 -33.996 1.00 60.47 119 LEU A C 1
ATOM 918 O O . LEU A 1 119 ? 20.842 22.735 -34.594 1.00 60.47 119 LEU A O 1
ATOM 922 N N . ASN A 1 120 ? 18.819 22.818 -33.657 1.00 60.25 120 ASN A N 1
ATOM 923 C CA . ASN A 1 120 ? 18.699 24.264 -33.819 1.00 60.25 120 ASN A CA 1
ATOM 924 C C . ASN A 1 120 ? 19.294 24.932 -32.576 1.00 60.25 120 ASN A C 1
ATOM 926 O O . ASN A 1 120 ? 18.632 25.007 -31.542 1.00 60.25 120 ASN A O 1
ATOM 930 N N . VAL A 1 121 ? 20.543 25.384 -32.662 1.00 60.12 121 VAL A N 1
ATOM 931 C CA . VAL A 1 121 ? 21.141 26.214 -31.612 1.00 60.12 121 VAL A CA 1
ATOM 932 C C . VAL A 1 121 ? 20.706 27.655 -31.871 1.00 60.12 121 VAL A C 1
ATOM 934 O O . VAL A 1 121 ? 21.081 28.240 -32.883 1.00 60.12 121 VAL A O 1
ATOM 937 N N . ALA A 1 122 ? 19.890 28.226 -30.985 1.00 51.62 122 ALA A N 1
ATOM 938 C CA . ALA A 1 122 ? 19.737 29.674 -30.939 1.00 51.62 122 ALA A CA 1
ATOM 939 C C . ALA A 1 122 ? 21.044 30.226 -30.365 1.00 51.62 122 ALA A C 1
ATOM 941 O O . ALA A 1 122 ? 21.338 30.009 -29.191 1.00 51.62 122 ALA A O 1
ATOM 942 N N . ALA A 1 123 ? 21.858 30.866 -31.202 1.00 54.53 123 ALA A N 1
ATOM 943 C CA . ALA A 1 123 ? 22.982 31.648 -30.719 1.00 54.53 123 ALA A CA 1
ATOM 944 C C . ALA A 1 123 ? 22.411 32.882 -30.005 1.00 54.53 123 ALA A C 1
ATOM 946 O O . ALA A 1 123 ? 22.215 33.923 -30.625 1.00 54.53 123 ALA A O 1
ATOM 947 N N . GLU A 1 124 ? 22.073 32.753 -28.722 1.00 55.69 124 GLU A N 1
ATOM 948 C CA . GLU A 1 124 ? 22.112 33.925 -27.857 1.00 55.69 124 GLU A CA 1
ATOM 949 C C . GLU A 1 124 ? 23.581 34.227 -27.575 1.00 55.69 124 GLU A C 1
ATOM 951 O O . GLU A 1 124 ? 24.379 33.334 -27.285 1.00 55.69 124 GLU A O 1
ATOM 956 N N . ASP A 1 125 ? 23.933 35.487 -27.797 1.00 54.22 125 ASP A N 1
ATOM 957 C CA . ASP A 1 125 ? 25.287 36.017 -27.794 1.00 54.22 125 ASP A CA 1
ATOM 958 C C . ASP A 1 125 ? 26.144 35.513 -26.620 1.00 54.22 125 ASP A C 1
ATOM 960 O O . ASP A 1 125 ? 25.845 35.765 -25.455 1.00 54.22 125 ASP A O 1
ATOM 964 N N . GLY A 1 126 ? 27.282 34.908 -26.973 1.00 51.25 126 GLY A N 1
ATOM 965 C CA . GLY A 1 126 ? 28.511 34.912 -26.179 1.00 51.25 126 GLY A CA 1
ATOM 966 C C . GLY A 1 126 ? 28.592 33.948 -24.990 1.00 51.25 126 GLY A C 1
ATOM 967 O O . GLY A 1 126 ? 28.073 34.224 -23.917 1.00 51.25 126 GLY A O 1
ATOM 968 N N . SER A 1 127 ? 29.454 32.933 -25.143 1.00 53.31 127 SER A N 1
ATOM 969 C CA . SER A 1 127 ? 29.883 31.894 -24.176 1.00 53.31 127 SER A CA 1
ATOM 970 C C . SER A 1 127 ? 28.972 30.656 -24.161 1.00 53.31 127 SER A C 1
ATOM 972 O O . SER A 1 127 ? 27.761 30.770 -24.152 1.00 53.31 127 SER A O 1
ATOM 974 N N . ASP A 1 128 ? 29.458 29.419 -24.246 1.00 44.16 128 ASP A N 1
ATOM 975 C CA . ASP A 1 128 ? 30.706 28.867 -23.729 1.00 44.16 128 ASP A CA 1
ATOM 976 C C . ASP A 1 128 ? 31.211 27.681 -24.589 1.00 44.16 128 ASP A C 1
ATOM 978 O O . ASP A 1 128 ? 30.505 27.123 -25.429 1.00 44.16 128 ASP A O 1
ATOM 982 N N . ARG A 1 129 ? 32.482 27.345 -24.367 1.00 48.41 129 ARG A N 1
ATOM 983 C CA . ARG A 1 129 ? 33.330 26.316 -24.994 1.00 48.41 129 ARG A CA 1
ATOM 984 C C . ARG A 1 129 ? 32.704 24.921 -25.006 1.00 48.41 129 ARG A C 1
ATOM 986 O O . ARG A 1 129 ? 32.100 24.549 -24.011 1.00 48.41 129 ARG A O 1
ATOM 993 N N . LEU A 1 130 ? 33.091 24.085 -25.978 1.00 40.12 130 LEU A N 1
ATOM 994 C CA . LEU A 1 130 ? 33.370 22.659 -25.744 1.00 40.12 130 LEU A CA 1
ATOM 995 C C . LEU A 1 130 ? 34.572 22.211 -26.602 1.00 40.12 130 LEU A C 1
ATOM 997 O O . LEU A 1 130 ? 34.560 22.364 -27.822 1.00 40.12 130 LEU A O 1
ATOM 1001 N N . VAL A 1 131 ? 35.620 21.733 -25.916 1.00 39.19 131 VAL A N 1
ATOM 1002 C CA . VAL A 1 131 ? 36.729 20.917 -26.454 1.00 39.19 131 VAL A CA 1
ATOM 1003 C C . VAL A 1 131 ? 36.270 19.468 -26.466 1.00 39.19 131 VAL A C 1
ATOM 1005 O O . VAL A 1 131 ? 35.598 19.094 -25.476 1.00 39.19 131 VAL A O 1
#

Foldseek 3Di:
DDDPVPDDDDPDDDPPDDVVDDDDDDDPPDDDFDWAWDDWDADPVRDIDTDTDTDDVVVVVVVVVPDPDDPPPQDPPRCPFADWADWDWDWDDDPQWTWIWIFTAGVPDPDGDTDTDTDRDDPPDDDDDDD